Protein AF-A0A4P7SUZ7-F1 (afdb_monomer_lite)

Foldseek 3Di:
DDDDPPDDPPPDDDPPVPDPDVDDPVVVVVQVVLQVVLVVVLVVLLPDPDPVCPVLNVQLVVLCVVPPPCSNRSSVVSCVVVCVVVVVVVVVVVVVDDDDDPDDDDPPPPDDPPPDDDD

Sequence (119 aa):
MSMDPLAAPACADGPQPAGTMPGGPDADIVAENIRRQAAVIIEAVLSRTTPEEAAVRDRLRGHLAANPGHPEVALAEHLMSLGSLDTFTASVQEMRLPAGQPDGTNEYETTAPDVAESA

pLDDT: mean 70.5, std 16.5, range [42.0, 93.88]

Structure (mmCIF, N/CA/C/O backbone):
data_AF-A0A4P7SUZ7-F1
#
_entry.id   AF-A0A4P7SUZ7-F1
#
loop_
_atom_site.group_PDB
_atom_site.id
_atom_site.type_symbol
_atom_site.label_atom_id
_atom_site.label_alt_id
_atom_site.label_comp_id
_atom_site.label_asym_id
_atom_site.label_entity_id
_atom_site.label_seq_id
_atom_site.pdbx_PDB_ins_code
_atom_site.Cartn_x
_atom_site.Cartn_y
_atom_site.Cartn_z
_atom_site.occupancy
_atom_site.B_iso_or_equiv
_atom_site.auth_seq_id
_atom_site.auth_comp_id
_atom_site.auth_asym_id
_atom_site.auth_atom_id
_atom_site.pdbx_PDB_model_num
ATOM 1 N N . MET A 1 1 ? 51.064 29.840 -57.005 1.00 46.38 1 MET A N 1
ATOM 2 C CA . MET A 1 1 ? 50.860 28.451 -56.543 1.00 46.38 1 MET A CA 1
ATOM 3 C C . MET A 1 1 ? 50.010 28.526 -55.278 1.00 46.38 1 MET A C 1
ATOM 5 O O . MET A 1 1 ? 50.559 28.795 -54.220 1.00 46.38 1 MET A O 1
ATOM 9 N N . SER A 1 2 ? 48.680 28.448 -55.417 1.00 54.78 2 SER A N 1
ATOM 10 C CA . SER A 1 2 ? 47.707 28.516 -54.311 1.00 54.78 2 SER A CA 1
ATOM 11 C C . SER A 1 2 ? 47.446 27.093 -53.822 1.00 54.78 2 SER A C 1
ATOM 13 O O . SER A 1 2 ? 47.101 26.245 -54.640 1.00 54.78 2 SER A O 1
ATOM 15 N N . MET A 1 3 ? 47.661 26.819 -52.538 1.00 54.47 3 MET A N 1
ATOM 16 C CA . MET A 1 3 ? 47.308 25.538 -51.925 1.00 54.47 3 MET A CA 1
ATOM 17 C C . MET A 1 3 ? 45.903 25.664 -51.342 1.00 54.47 3 MET A C 1
ATOM 19 O O . MET A 1 3 ? 45.668 26.473 -50.449 1.00 54.47 3 MET A O 1
ATOM 23 N N . ASP A 1 4 ? 44.991 24.872 -51.881 1.00 60.66 4 ASP A N 1
ATOM 24 C CA . ASP A 1 4 ? 43.657 24.621 -51.352 1.00 60.66 4 ASP A CA 1
ATOM 25 C C . ASP A 1 4 ? 43.743 23.400 -50.416 1.00 60.66 4 ASP A C 1
ATOM 27 O O . ASP A 1 4 ? 44.274 22.371 -50.846 1.00 60.66 4 ASP A O 1
ATOM 31 N N . PRO A 1 5 ? 43.276 23.461 -49.156 1.00 55.91 5 PRO A N 1
ATOM 32 C CA . PRO A 1 5 ? 43.039 22.263 -48.366 1.00 55.91 5 PRO A CA 1
ATOM 33 C C . PRO A 1 5 ? 41.533 22.001 -48.211 1.00 55.91 5 PRO A C 1
ATOM 35 O O . PRO A 1 5 ? 40.999 22.008 -47.102 1.00 55.91 5 PRO A O 1
ATOM 38 N N . LEU A 1 6 ? 40.834 21.714 -49.311 1.00 54.56 6 LEU A N 1
ATOM 39 C CA . LEU A 1 6 ? 39.545 21.028 -49.252 1.00 54.56 6 LEU A CA 1
ATOM 40 C C . LEU A 1 6 ? 39.774 19.517 -49.061 1.00 54.56 6 LEU A C 1
ATOM 42 O O . LEU A 1 6 ? 39.819 18.746 -50.016 1.00 54.56 6 LEU A O 1
ATOM 46 N N . ALA A 1 7 ? 39.934 19.087 -47.810 1.00 50.62 7 ALA A N 1
ATOM 47 C CA . ALA A 1 7 ? 39.863 17.676 -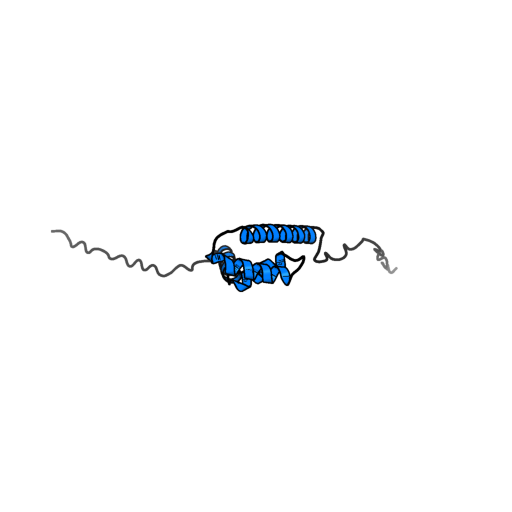47.429 1.00 50.62 7 ALA A CA 1
ATOM 48 C C . ALA A 1 7 ? 39.363 17.548 -45.985 1.00 50.62 7 ALA A C 1
ATOM 50 O O . ALA A 1 7 ? 40.114 17.226 -45.068 1.00 50.62 7 ALA A O 1
ATOM 51 N N . ALA A 1 8 ? 38.075 17.816 -45.773 1.00 56.81 8 ALA A N 1
ATOM 52 C CA . ALA A 1 8 ? 37.392 17.299 -44.596 1.00 56.81 8 ALA A CA 1
ATOM 53 C C . ALA A 1 8 ? 37.184 15.789 -44.811 1.00 56.81 8 ALA A C 1
ATOM 55 O O . ALA A 1 8 ? 36.516 15.419 -45.783 1.00 56.81 8 ALA A O 1
ATOM 56 N N . PRO A 1 9 ? 37.729 14.895 -43.965 1.00 48.62 9 PRO A N 1
ATOM 57 C CA . PRO A 1 9 ? 37.278 13.520 -43.985 1.00 48.62 9 PRO A CA 1
ATOM 58 C C . PRO A 1 9 ? 35.822 13.504 -43.526 1.00 48.62 9 PRO A C 1
ATOM 60 O O . PRO A 1 9 ? 35.477 13.967 -42.437 1.00 48.62 9 PRO A O 1
ATOM 63 N N . ALA A 1 10 ? 34.969 12.975 -44.396 1.00 52.88 10 ALA A N 1
ATOM 64 C CA . ALA A 1 10 ? 33.649 12.500 -44.050 1.00 52.88 10 ALA A CA 1
ATOM 65 C C . ALA A 1 10 ? 33.793 11.439 -42.950 1.00 52.88 10 ALA A C 1
ATOM 67 O O . ALA A 1 10 ? 34.000 10.260 -43.231 1.00 52.88 10 ALA A O 1
ATOM 68 N N . CYS A 1 11 ? 33.694 11.859 -41.691 1.00 42.00 11 CYS A N 1
ATOM 69 C CA . CYS A 1 11 ? 33.395 10.963 -40.585 1.00 42.00 11 CYS A CA 1
ATOM 70 C C . CYS A 1 11 ? 31.913 10.588 -40.693 1.00 42.00 11 CYS A C 1
ATOM 72 O O . CYS A 1 11 ? 31.059 11.136 -39.999 1.00 42.00 11 CYS A O 1
ATOM 74 N N . ALA A 1 12 ? 31.608 9.695 -41.632 1.00 53.72 12 ALA A N 1
ATOM 75 C CA . ALA A 1 12 ? 30.466 8.818 -41.486 1.00 53.72 12 ALA A CA 1
ATOM 76 C C . ALA A 1 12 ? 30.786 7.803 -40.379 1.00 53.72 12 ALA A C 1
ATOM 78 O O . ALA A 1 12 ? 31.904 7.300 -40.298 1.00 53.72 12 ALA A O 1
ATOM 79 N N . ASP A 1 13 ? 29.765 7.496 -39.588 1.00 53.31 13 ASP A N 1
ATOM 80 C CA . ASP A 1 13 ? 29.648 6.254 -38.829 1.00 53.31 13 ASP A CA 1
ATOM 81 C C . ASP A 1 13 ? 30.595 6.068 -37.629 1.00 53.31 13 ASP A C 1
ATOM 83 O O . ASP A 1 13 ? 31.508 5.249 -37.598 1.00 53.31 13 ASP A O 1
ATOM 87 N N . GLY A 1 14 ? 30.302 6.801 -36.560 1.00 47.56 14 GLY A N 1
ATOM 88 C CA . GLY A 1 14 ? 30.287 6.183 -35.238 1.00 47.56 14 GLY A CA 1
ATOM 89 C C . GLY A 1 14 ? 28.838 6.215 -34.765 1.00 47.56 14 GLY A C 1
ATOM 90 O O . GLY A 1 14 ? 28.217 7.271 -34.926 1.00 47.56 14 GLY A O 1
ATOM 91 N N . PRO A 1 15 ? 28.264 5.132 -34.205 1.00 50.22 15 PRO A N 1
ATOM 92 C CA . PRO A 1 15 ? 26.987 5.228 -33.525 1.00 50.22 15 PRO A CA 1
ATOM 93 C C . PRO A 1 15 ? 27.166 6.272 -32.428 1.00 50.22 15 PRO A C 1
ATOM 95 O O . PRO A 1 15 ? 27.799 6.021 -31.403 1.00 50.22 15 PRO A O 1
ATOM 98 N N . GLN A 1 16 ? 26.640 7.472 -32.667 1.00 53.19 16 GLN A N 1
ATOM 99 C CA . GLN A 1 16 ? 26.230 8.354 -31.591 1.00 53.19 16 GLN A CA 1
ATOM 100 C C . GLN A 1 16 ? 25.446 7.443 -30.646 1.00 53.19 16 GLN A C 1
ATOM 102 O O . GLN A 1 16 ? 24.519 6.786 -31.139 1.00 53.19 16 GLN A O 1
ATOM 107 N N . PRO A 1 17 ? 25.809 7.301 -29.357 1.00 53.75 17 PRO A N 1
ATOM 108 C CA . PRO A 1 17 ? 24.915 6.653 -28.422 1.00 53.75 17 PRO A CA 1
ATOM 109 C C . PRO A 1 17 ? 23.650 7.503 -28.433 1.00 53.75 17 PRO A C 1
ATOM 111 O O . PRO A 1 17 ? 23.592 8.587 -27.850 1.00 53.75 17 PRO A O 1
ATOM 114 N N . ALA A 1 18 ? 22.687 7.040 -29.234 1.00 52.50 18 ALA A N 1
ATOM 115 C CA . ALA A 1 18 ? 21.346 7.558 -29.321 1.00 52.50 18 ALA A CA 1
ATOM 116 C C . ALA A 1 18 ? 20.889 7.759 -27.885 1.00 52.50 18 ALA A C 1
ATOM 118 O O . ALA A 1 18 ? 21.137 6.894 -27.042 1.00 52.50 18 ALA A O 1
ATOM 119 N N . GLY A 1 19 ? 20.354 8.952 -27.630 1.00 51.34 19 GLY A N 1
ATOM 120 C CA . GLY A 1 19 ? 20.190 9.512 -26.302 1.00 51.34 19 GLY A CA 1
ATOM 121 C C . GLY A 1 19 ? 19.805 8.476 -25.261 1.00 51.34 19 GLY A C 1
ATOM 122 O O . GLY A 1 19 ? 18.950 7.627 -25.504 1.00 51.34 19 GLY A O 1
ATOM 123 N N . THR A 1 20 ? 20.436 8.578 -24.094 1.00 51.44 20 THR A N 1
ATOM 124 C CA . THR A 1 20 ? 19.937 7.991 -22.856 1.00 51.44 20 THR A CA 1
ATOM 125 C C . THR A 1 20 ? 18.460 8.354 -22.734 1.00 51.44 20 THR A C 1
ATOM 127 O O . THR A 1 20 ? 18.098 9.442 -22.289 1.00 51.44 20 THR A O 1
ATOM 130 N N . MET A 1 21 ? 17.606 7.456 -23.213 1.00 58.41 21 MET A N 1
ATOM 131 C CA . MET A 1 21 ? 16.179 7.505 -22.991 1.00 58.41 21 MET A CA 1
ATOM 132 C C . MET A 1 21 ? 15.985 7.369 -21.478 1.00 58.41 21 MET A C 1
ATOM 134 O O . MET A 1 21 ? 16.679 6.562 -20.847 1.00 58.41 21 MET A O 1
ATOM 138 N N . PRO A 1 22 ? 15.079 8.139 -20.861 1.00 55.19 22 PRO A N 1
ATOM 139 C CA . PRO A 1 22 ? 14.720 7.924 -19.470 1.00 55.19 22 PRO A CA 1
ATOM 140 C C . PRO A 1 22 ? 13.999 6.571 -19.383 1.00 55.19 22 PRO A C 1
ATOM 142 O O . PRO A 1 22 ? 12.821 6.471 -19.709 1.00 55.19 22 PRO A O 1
ATOM 145 N N . GLY A 1 23 ? 14.738 5.514 -19.036 1.00 57.81 23 GLY A N 1
ATOM 146 C CA . GLY A 1 23 ? 14.212 4.145 -18.993 1.00 57.81 23 GLY A CA 1
ATOM 147 C C . GLY A 1 23 ? 15.237 3.076 -19.365 1.00 57.81 23 GLY A C 1
ATOM 148 O O . GLY A 1 23 ? 14.951 2.215 -20.189 1.00 57.81 23 GLY A O 1
ATOM 149 N N . GLY A 1 24 ? 16.454 3.145 -18.817 1.00 65.56 24 GLY A N 1
ATOM 150 C CA . GLY A 1 24 ? 17.392 2.023 -18.919 1.00 65.56 24 GLY A CA 1
ATOM 151 C C . GLY A 1 24 ? 16.865 0.785 -18.174 1.00 65.56 24 GLY A C 1
ATOM 152 O O . GLY A 1 24 ? 15.950 0.921 -17.364 1.00 65.56 24 GLY A O 1
ATOM 153 N N . PRO A 1 25 ? 17.457 -0.407 -18.374 1.00 64.19 25 PRO A N 1
ATOM 154 C CA . PRO A 1 25 ? 17.061 -1.637 -17.671 1.00 64.19 25 PRO A CA 1
ATOM 155 C C . PRO A 1 25 ? 17.037 -1.482 -16.138 1.00 64.19 25 PRO A C 1
ATOM 157 O O . PRO A 1 25 ? 16.258 -2.146 -15.461 1.00 64.19 25 PRO A O 1
ATOM 160 N N . ASP A 1 26 ? 17.823 -0.553 -15.589 1.00 73.50 26 ASP A N 1
ATOM 161 C CA . ASP A 1 26 ? 17.761 -0.149 -14.182 1.00 73.50 26 ASP A CA 1
ATOM 162 C C . ASP A 1 26 ? 16.403 0.429 -13.755 1.00 73.50 26 ASP A C 1
ATOM 164 O O . ASP A 1 26 ? 15.940 0.142 -12.656 1.00 73.50 26 ASP A O 1
ATOM 168 N N . ALA A 1 27 ? 15.731 1.214 -14.600 1.00 76.31 27 ALA A N 1
ATOM 169 C CA . ALA A 1 27 ? 14.433 1.801 -14.271 1.00 76.31 27 ALA A CA 1
ATOM 170 C C . ALA A 1 27 ? 13.344 0.726 -14.139 1.00 76.31 27 ALA A C 1
ATOM 172 O O . ALA A 1 27 ? 12.532 0.788 -13.216 1.00 76.31 27 ALA A O 1
ATOM 173 N N . ASP A 1 28 ? 13.371 -0.292 -15.002 1.00 80.12 28 ASP A N 1
ATOM 174 C CA . ASP A 1 28 ? 12.448 -1.428 -14.929 1.00 80.12 28 ASP A CA 1
ATOM 175 C C . ASP A 1 28 ? 12.714 -2.300 -13.695 1.00 80.12 28 ASP A C 1
ATOM 177 O O . ASP A 1 28 ? 11.771 -2.728 -13.024 1.00 80.12 28 ASP A O 1
ATOM 181 N N . ILE A 1 29 ? 13.989 -2.515 -13.347 1.00 83.94 29 ILE A N 1
ATOM 182 C CA . ILE A 1 29 ? 14.384 -3.226 -12.121 1.00 83.94 29 ILE A CA 1
ATOM 183 C C . ILE A 1 29 ? 13.924 -2.455 -10.877 1.00 83.94 29 ILE A C 1
ATOM 185 O O . ILE A 1 29 ? 13.370 -3.048 -9.949 1.00 83.94 29 ILE A O 1
ATOM 189 N N . VAL A 1 30 ? 14.114 -1.134 -10.850 1.00 86.19 30 VAL A N 1
ATOM 190 C CA . VAL A 1 30 ? 13.653 -0.276 -9.750 1.00 86.19 30 VAL A CA 1
ATOM 191 C C . VAL A 1 30 ? 12.128 -0.306 -9.648 1.00 86.19 30 VAL A C 1
ATOM 193 O O . VAL A 1 30 ? 11.605 -0.497 -8.551 1.00 86.19 30 VAL A O 1
ATOM 196 N N . ALA A 1 31 ? 11.410 -0.187 -10.766 1.00 84.56 31 ALA A N 1
ATOM 197 C CA . ALA A 1 31 ? 9.952 -0.247 -10.782 1.00 84.56 31 ALA A CA 1
ATOM 198 C C . ALA A 1 31 ? 9.430 -1.595 -10.258 1.00 84.56 31 ALA A C 1
ATOM 200 O O . ALA A 1 31 ? 8.516 -1.625 -9.438 1.00 84.56 31 ALA A O 1
ATOM 201 N N . GLU A 1 32 ? 10.038 -2.711 -10.664 1.00 87.25 32 GLU A N 1
ATOM 202 C CA . GLU A 1 32 ? 9.684 -4.044 -10.164 1.00 87.25 32 GLU A CA 1
ATOM 203 C C . GLU A 1 32 ? 9.958 -4.202 -8.664 1.00 87.25 32 GLU A C 1
ATOM 205 O O . GLU A 1 32 ? 9.126 -4.742 -7.932 1.00 87.25 32 GLU A O 1
ATOM 210 N N . ASN A 1 33 ? 11.086 -3.686 -8.175 1.00 90.00 33 ASN A N 1
ATOM 211 C CA . ASN A 1 33 ? 11.386 -3.695 -6.745 1.00 90.00 33 ASN A CA 1
ATOM 212 C C . ASN A 1 33 ? 10.375 -2.867 -5.944 1.00 90.00 33 ASN A C 1
ATOM 214 O O . ASN A 1 33 ? 9.915 -3.324 -4.897 1.00 90.00 33 ASN A O 1
ATOM 218 N N . ILE A 1 34 ? 9.977 -1.696 -6.449 1.00 90.38 34 ILE A N 1
ATOM 219 C CA . ILE A 1 34 ? 8.952 -0.857 -5.816 1.00 90.38 34 ILE A CA 1
ATOM 220 C C . ILE A 1 34 ? 7.609 -1.592 -5.775 1.00 90.38 34 ILE A C 1
ATOM 222 O O . ILE A 1 34 ? 6.980 -1.627 -4.719 1.00 90.38 34 ILE A O 1
ATOM 226 N N . ARG A 1 35 ? 7.193 -2.245 -6.870 1.00 91.19 35 ARG A N 1
ATOM 227 C CA . ARG A 1 35 ? 5.969 -3.067 -6.901 1.00 91.19 35 ARG A CA 1
ATOM 228 C C . ARG A 1 35 ? 5.988 -4.161 -5.840 1.00 91.19 35 ARG A C 1
ATOM 230 O O . ARG A 1 35 ? 5.021 -4.317 -5.093 1.00 91.19 35 ARG A O 1
ATOM 237 N N . ARG A 1 36 ? 7.098 -4.900 -5.739 1.00 91.75 36 ARG A N 1
ATOM 238 C CA . ARG A 1 36 ? 7.272 -5.959 -4.731 1.00 91.75 36 ARG A CA 1
ATOM 239 C C . ARG A 1 36 ? 7.223 -5.405 -3.319 1.00 91.75 36 ARG A C 1
ATOM 241 O O . ARG A 1 36 ? 6.533 -5.960 -2.469 1.00 91.75 36 ARG A O 1
ATOM 248 N N . GLN A 1 37 ? 7.927 -4.309 -3.066 1.00 93.88 37 GLN A N 1
ATOM 249 C CA . GLN A 1 37 ? 7.963 -3.705 -1.742 1.00 93.88 37 GLN A CA 1
ATOM 250 C C . GLN A 1 37 ? 6.596 -3.147 -1.337 1.00 93.88 37 GLN A C 1
ATOM 252 O O . GLN A 1 37 ? 6.171 -3.354 -0.201 1.00 93.88 37 GLN A O 1
ATOM 257 N N . ALA A 1 38 ? 5.870 -2.529 -2.270 1.00 91.75 38 ALA A N 1
ATOM 258 C CA . ALA A 1 38 ? 4.500 -2.089 -2.048 1.00 91.75 38 ALA A CA 1
ATOM 259 C C . ALA A 1 38 ? 3.588 -3.270 -1.691 1.00 91.75 38 ALA A C 1
ATOM 261 O O . ALA A 1 38 ? 2.870 -3.200 -0.696 1.00 91.75 38 ALA A O 1
ATOM 262 N N . ALA A 1 39 ? 3.667 -4.381 -2.431 1.00 89.75 39 ALA A N 1
ATOM 263 C CA . ALA A 1 39 ? 2.889 -5.583 -2.140 1.00 89.75 39 ALA A CA 1
ATOM 264 C C . ALA A 1 39 ? 3.160 -6.134 -0.727 1.00 89.75 39 ALA A C 1
ATOM 266 O O . ALA A 1 39 ? 2.213 -6.427 -0.000 1.00 89.75 39 ALA A O 1
ATOM 267 N N . VAL A 1 40 ? 4.428 -6.192 -0.302 1.00 92.38 40 VAL A N 1
ATOM 268 C CA . VAL A 1 40 ? 4.811 -6.645 1.050 1.00 92.38 40 VAL A CA 1
ATOM 269 C C . VAL A 1 40 ? 4.255 -5.723 2.139 1.00 92.38 40 VAL A C 1
ATOM 271 O O . VAL A 1 40 ? 3.739 -6.197 3.150 1.00 92.38 40 VAL A O 1
ATOM 274 N N . ILE A 1 41 ? 4.329 -4.402 1.948 1.00 90.62 41 ILE A N 1
ATOM 275 C CA . ILE A 1 41 ? 3.785 -3.428 2.909 1.00 90.62 41 ILE A CA 1
ATOM 276 C C . ILE A 1 41 ? 2.264 -3.578 3.014 1.00 90.62 41 ILE A C 1
ATOM 278 O O . ILE A 1 41 ? 1.721 -3.622 4.117 1.00 90.62 41 ILE A O 1
ATOM 282 N N . ILE A 1 42 ? 1.578 -3.688 1.877 1.00 89.75 42 ILE A N 1
ATOM 283 C CA . ILE A 1 42 ? 0.126 -3.876 1.812 1.00 89.75 42 ILE A CA 1
ATOM 284 C C . ILE A 1 42 ? -0.281 -5.159 2.534 1.00 89.75 42 ILE A C 1
ATOM 286 O O . ILE A 1 42 ? -1.191 -5.133 3.360 1.00 89.75 42 ILE A O 1
ATOM 290 N N . GLU A 1 43 ? 0.406 -6.270 2.273 1.00 91.44 43 GLU A N 1
ATOM 291 C CA . GLU A 1 43 ? 0.149 -7.542 2.945 1.00 91.44 43 GLU A CA 1
ATOM 292 C C . GLU A 1 43 ? 0.344 -7.425 4.461 1.00 91.44 43 GLU A C 1
ATOM 294 O O . GLU A 1 43 ? -0.513 -7.870 5.229 1.00 91.44 43 GLU A O 1
ATOM 299 N N . ALA A 1 44 ? 1.413 -6.759 4.905 1.00 88.50 44 ALA A N 1
ATOM 300 C CA . ALA A 1 44 ? 1.661 -6.516 6.320 1.00 88.50 44 ALA A CA 1
ATOM 301 C C . ALA A 1 44 ? 0.540 -5.686 6.967 1.00 88.50 44 ALA A C 1
ATOM 303 O O . ALA A 1 44 ? 0.085 -6.031 8.056 1.00 88.50 44 ALA A O 1
ATOM 304 N N . VAL A 1 45 ? 0.055 -4.632 6.298 1.00 86.75 45 VAL A N 1
ATOM 305 C CA . VAL A 1 45 ? -1.063 -3.797 6.777 1.00 86.75 45 VAL A CA 1
ATOM 306 C C . VAL A 1 45 ? -2.363 -4.599 6.841 1.00 86.75 45 VAL A C 1
ATOM 308 O O . VAL A 1 45 ? -3.087 -4.528 7.832 1.00 86.75 45 VAL A O 1
ATOM 311 N N . LEU A 1 46 ? -2.660 -5.403 5.819 1.00 87.56 46 LEU A N 1
ATOM 312 C CA . LEU A 1 46 ? -3.868 -6.230 5.786 1.00 87.56 46 LEU A CA 1
ATOM 313 C C . LEU A 1 46 ? -3.843 -7.358 6.828 1.00 87.56 46 LEU A C 1
ATOM 315 O O . LEU A 1 46 ? -4.901 -7.727 7.343 1.00 87.56 46 LEU A O 1
ATOM 319 N N . SER A 1 47 ? -2.654 -7.861 7.164 1.00 88.38 47 SER A N 1
ATOM 320 C CA . SER A 1 47 ? -2.440 -8.921 8.157 1.00 88.38 47 SER A CA 1
ATOM 321 C C . SER A 1 47 ? -2.566 -8.442 9.604 1.00 88.38 47 SER A C 1
ATOM 323 O O . SER A 1 47 ? -2.703 -9.264 10.511 1.00 88.38 47 SER A O 1
ATOM 325 N N . ARG A 1 48 ? -2.548 -7.126 9.854 1.00 84.94 48 ARG A N 1
ATOM 326 C CA . ARG A 1 48 ? -2.794 -6.586 11.197 1.00 84.94 48 ARG A CA 1
ATOM 327 C C . ARG A 1 48 ? -4.220 -6.892 11.639 1.00 84.94 48 ARG A C 1
ATOM 329 O O . ARG A 1 48 ? -5.160 -6.791 10.856 1.00 84.94 48 ARG A O 1
ATOM 336 N N . THR A 1 49 ? -4.387 -7.266 12.905 1.00 83.69 49 THR A N 1
ATOM 337 C CA . THR A 1 49 ? -5.675 -7.673 13.504 1.00 83.69 49 THR A CA 1
ATOM 338 C C . THR A 1 49 ? -6.261 -6.620 14.446 1.00 83.69 49 THR A C 1
ATOM 340 O O . THR A 1 49 ? -7.291 -6.845 15.078 1.00 83.69 49 THR A O 1
ATOM 343 N N . THR A 1 50 ? -5.628 -5.455 14.512 1.00 83.12 50 THR A N 1
ATOM 344 C CA . THR A 1 50 ? -6.051 -4.266 15.253 1.00 83.12 50 THR A CA 1
ATOM 345 C C . THR A 1 50 ? 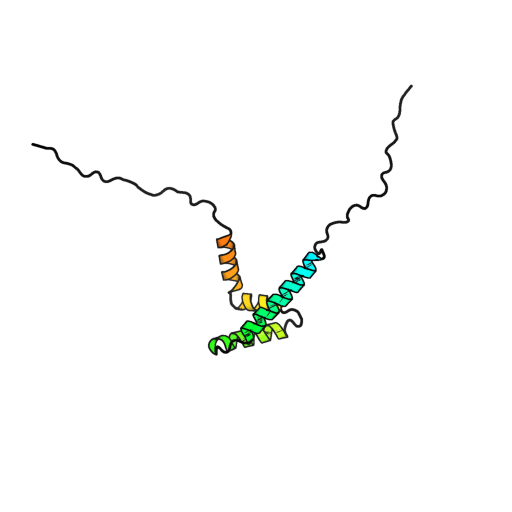-7.432 -3.795 14.769 1.00 83.12 50 THR A C 1
ATOM 347 O O . THR A 1 50 ? -7.608 -3.474 13.589 1.00 83.12 50 THR A O 1
ATOM 350 N N . PRO A 1 51 ? -8.449 -3.751 15.652 1.00 76.81 51 PRO A N 1
ATOM 351 C CA . PRO A 1 51 ? -9.801 -3.344 15.267 1.00 76.81 51 PRO A CA 1
ATOM 352 C C . PRO A 1 51 ? -9.871 -1.860 14.881 1.00 76.81 51 PRO A C 1
ATOM 354 O O . PRO A 1 51 ? -10.635 -1.498 13.992 1.00 76.81 51 PRO A O 1
ATOM 357 N N . GLU A 1 52 ? -9.024 -1.019 15.476 1.00 78.88 52 GLU A N 1
ATOM 358 C CA . GLU A 1 52 ? -8.911 0.411 15.152 1.00 78.88 52 GLU A CA 1
ATOM 359 C C . GLU A 1 52 ? -8.430 0.649 13.709 1.00 78.88 52 GLU A C 1
ATOM 361 O O . GLU A 1 52 ? -8.843 1.604 13.058 1.00 78.88 52 GLU A O 1
ATOM 366 N N . GLU A 1 53 ? -7.634 -0.273 13.157 1.00 78.75 53 GLU A N 1
ATOM 367 C CA . GLU A 1 53 ? -7.145 -0.214 11.774 1.00 78.75 53 GLU A CA 1
ATOM 368 C C . GLU A 1 53 ? -8.081 -0.945 10.787 1.00 78.75 53 GLU A C 1
ATOM 370 O O . GLU A 1 53 ? -7.775 -1.057 9.599 1.00 78.75 53 GLU A O 1
ATOM 375 N N . ALA A 1 54 ? -9.246 -1.446 11.223 1.00 83.81 54 ALA A N 1
ATOM 376 C CA . ALA A 1 54 ? -10.211 -2.095 10.328 1.00 83.81 54 ALA A CA 1
ATOM 377 C C . ALA A 1 54 ? -10.691 -1.155 9.210 1.00 83.81 54 ALA A C 1
ATOM 379 O O . ALA A 1 54 ? -10.643 -1.528 8.039 1.00 83.81 54 ALA A O 1
ATOM 380 N N . ALA A 1 55 ? -11.039 0.089 9.555 1.00 82.44 55 ALA A N 1
ATOM 381 C CA . ALA A 1 55 ? -11.461 1.092 8.578 1.00 82.44 55 ALA A CA 1
ATOM 382 C C . ALA A 1 55 ? -10.335 1.455 7.590 1.00 82.44 55 ALA A C 1
ATOM 384 O O . ALA A 1 55 ? -10.582 1.675 6.404 1.00 82.44 55 ALA A O 1
ATOM 385 N N . VAL A 1 56 ? -9.085 1.467 8.063 1.00 85.06 56 VAL A N 1
ATOM 386 C CA . VAL A 1 56 ? -7.890 1.723 7.243 1.00 85.06 56 VAL A CA 1
ATOM 387 C C . VAL A 1 56 ? -7.682 0.591 6.232 1.00 85.06 56 VAL A C 1
ATOM 389 O O . VAL A 1 56 ? -7.476 0.859 5.048 1.00 85.06 56 VAL A O 1
ATOM 392 N N . ARG A 1 57 ? -7.816 -0.671 6.664 1.00 88.50 57 ARG A N 1
ATOM 393 C CA . ARG A 1 57 ? -7.711 -1.853 5.789 1.00 88.50 57 ARG A CA 1
ATOM 394 C C . ARG A 1 57 ? -8.812 -1.899 4.735 1.00 88.50 57 ARG A C 1
ATOM 396 O O . ARG A 1 57 ? -8.523 -2.215 3.584 1.00 88.50 57 ARG A O 1
ATOM 403 N N . ASP A 1 58 ? -10.047 -1.564 5.092 1.00 88.56 58 ASP A N 1
ATOM 404 C CA . ASP A 1 58 ? -11.142 -1.528 4.117 1.00 88.56 58 ASP A CA 1
ATOM 405 C C . ASP A 1 58 ? -10.937 -0.426 3.077 1.00 88.56 58 ASP A C 1
ATOM 407 O O . ASP A 1 58 ? -11.153 -0.651 1.884 1.00 88.56 58 ASP A O 1
ATOM 411 N N . ARG A 1 59 ? -10.405 0.729 3.489 1.00 88.94 59 ARG A N 1
ATOM 412 C CA . ARG A 1 59 ? -10.023 1.790 2.553 1.00 88.94 59 ARG A CA 1
ATOM 413 C C . ARG A 1 59 ? -8.896 1.340 1.619 1.00 88.94 59 ARG A C 1
ATOM 415 O O . ARG A 1 59 ? -8.996 1.541 0.412 1.00 88.94 59 ARG A O 1
ATOM 422 N N . LEU A 1 60 ? -7.870 0.665 2.146 1.00 88.88 60 LEU A N 1
ATOM 423 C CA . LEU A 1 60 ? -6.778 0.089 1.350 1.00 88.88 60 LEU A CA 1
ATOM 424 C C . LEU A 1 60 ? -7.284 -0.951 0.335 1.00 88.88 60 LEU A C 1
ATOM 426 O O . LEU A 1 60 ? -6.866 -0.931 -0.820 1.00 88.88 60 LEU A O 1
ATOM 430 N N . ARG A 1 61 ? -8.232 -1.815 0.722 1.00 88.88 61 ARG A N 1
ATOM 431 C CA . ARG A 1 61 ? -8.895 -2.750 -0.206 1.00 88.88 61 ARG A CA 1
ATOM 432 C C . ARG A 1 61 ? -9.644 -2.028 -1.324 1.00 88.88 61 ARG A C 1
ATOM 434 O O . ARG A 1 61 ? -9.602 -2.486 -2.462 1.00 88.88 61 ARG A O 1
ATOM 441 N N . GLY A 1 62 ? -10.281 -0.897 -1.020 1.00 90.62 62 GLY A N 1
ATOM 442 C CA . GLY A 1 62 ? -10.894 -0.029 -2.026 1.00 90.62 62 GLY A CA 1
ATOM 443 C C . GLY A 1 62 ? -9.880 0.482 -3.055 1.00 90.62 62 GLY A C 1
ATOM 444 O O . GLY A 1 62 ? -10.110 0.350 -4.255 1.00 90.62 62 GLY A O 1
ATOM 445 N N . HIS A 1 63 ? -8.726 0.983 -2.601 1.00 89.88 63 HIS A N 1
ATOM 446 C CA . HIS A 1 63 ? -7.656 1.451 -3.495 1.00 89.88 63 HIS A CA 1
ATOM 447 C C . HIS A 1 63 ? -7.040 0.322 -4.333 1.00 89.88 63 HIS A C 1
ATOM 449 O O . HIS A 1 63 ? -6.728 0.532 -5.504 1.00 89.88 63 HIS A O 1
ATOM 455 N N . LEU A 1 64 ? -6.911 -0.887 -3.774 1.00 89.75 64 LEU A N 1
ATOM 456 C CA . LEU A 1 64 ? -6.464 -2.074 -4.513 1.00 89.75 64 LEU A CA 1
ATOM 457 C C . LEU A 1 64 ? -7.451 -2.489 -5.607 1.00 89.75 64 LEU A C 1
ATOM 459 O O . LEU A 1 64 ? -7.035 -2.844 -6.707 1.00 89.75 64 LEU A O 1
ATOM 463 N N . ALA A 1 65 ? -8.753 -2.435 -5.320 1.00 89.38 65 ALA A N 1
ATOM 464 C CA . ALA A 1 65 ? -9.786 -2.732 -6.307 1.00 89.38 65 ALA A CA 1
ATOM 465 C C . ALA A 1 65 ? -9.819 -1.692 -7.440 1.00 89.38 65 ALA A C 1
ATOM 467 O O . ALA A 1 65 ? -10.100 -2.046 -8.583 1.00 89.38 65 ALA A O 1
ATOM 468 N N . ALA A 1 66 ? -9.504 -0.429 -7.135 1.00 89.12 66 ALA A N 1
ATOM 469 C CA . ALA A 1 66 ? -9.390 0.638 -8.128 1.00 89.12 66 ALA A CA 1
ATOM 470 C C . ALA A 1 66 ? -8.124 0.524 -9.001 1.00 89.12 66 ALA A C 1
ATOM 472 O O . ALA A 1 66 ? -8.141 0.966 -10.147 1.00 89.12 66 ALA A O 1
ATOM 473 N N . ASN A 1 67 ? -7.054 -0.096 -8.488 1.00 86.50 67 ASN A N 1
ATOM 474 C CA . ASN A 1 67 ? -5.743 -0.179 -9.140 1.00 86.50 67 ASN A CA 1
ATOM 475 C C . ASN A 1 67 ? -5.249 -1.637 -9.281 1.00 86.50 67 ASN A C 1
ATOM 477 O O . ASN A 1 67 ? -4.262 -2.034 -8.648 1.00 86.50 67 ASN A O 1
ATOM 481 N N . PRO A 1 68 ? -5.909 -2.471 -10.107 1.00 85.25 68 PRO A N 1
ATOM 482 C CA . PRO A 1 68 ? -5.504 -3.859 -10.296 1.00 85.25 68 PRO A CA 1
ATOM 483 C C . PRO A 1 68 ? -4.127 -3.944 -10.971 1.00 85.25 68 PRO A C 1
ATOM 485 O O . PRO A 1 68 ? -3.896 -3.342 -12.014 1.00 85.25 68 PRO A O 1
ATOM 488 N N . GLY A 1 69 ? -3.208 -4.714 -10.381 1.00 86.50 69 GLY A N 1
ATOM 489 C CA . GLY A 1 69 ? -1.847 -4.899 -10.906 1.00 86.50 69 GLY A CA 1
ATOM 490 C C . GLY A 1 69 ? -0.861 -3.775 -10.567 1.00 86.50 69 GLY A C 1
ATOM 491 O O . GLY A 1 69 ? 0.321 -3.919 -10.867 1.00 86.50 69 GLY A O 1
ATOM 492 N N . HIS A 1 70 ? -1.324 -2.719 -9.890 1.00 88.62 70 HIS A N 1
ATOM 493 C CA . HIS A 1 70 ? -0.521 -1.557 -9.503 1.00 88.62 70 HIS A CA 1
ATOM 494 C C . HIS A 1 70 ? -0.565 -1.315 -7.982 1.00 88.62 70 HIS A C 1
ATOM 496 O O . HIS A 1 70 ? -1.132 -0.315 -7.520 1.00 88.62 70 HIS A O 1
ATOM 502 N N . PRO A 1 71 ? 0.002 -2.229 -7.165 1.00 88.69 71 PRO A N 1
ATOM 503 C CA . PRO A 1 71 ? 0.046 -2.075 -5.708 1.00 88.69 71 PRO A CA 1
ATOM 504 C C . PRO A 1 71 ? 0.754 -0.785 -5.262 1.00 88.69 71 PRO A C 1
ATOM 506 O O . PRO A 1 71 ? 0.377 -0.188 -4.259 1.00 88.69 71 PRO A O 1
ATOM 509 N N . GLU A 1 72 ? 1.748 -0.328 -6.017 1.00 91.25 72 GLU A N 1
ATOM 510 C CA . GLU A 1 72 ? 2.480 0.918 -5.808 1.00 91.25 72 GLU A CA 1
ATOM 511 C C . GLU A 1 72 ? 1.567 2.149 -5.871 1.00 91.25 72 GLU A C 1
ATOM 513 O O . GLU A 1 72 ? 1.674 3.037 -5.024 1.00 91.25 72 GLU A O 1
ATOM 518 N N . VAL A 1 73 ? 0.617 2.169 -6.811 1.00 89.38 73 VAL A N 1
ATOM 519 C CA . VAL A 1 73 ? -0.350 3.264 -6.961 1.00 89.38 73 VAL A CA 1
ATOM 520 C C . VAL A 1 73 ? -1.384 3.203 -5.840 1.00 89.38 73 VAL A C 1
ATOM 522 O O . VAL A 1 73 ? -1.636 4.210 -5.180 1.00 89.38 73 VAL A O 1
ATOM 525 N N . ALA A 1 74 ? -1.915 2.010 -5.553 1.00 90.81 74 ALA A N 1
ATOM 526 C CA . ALA A 1 74 ? -2.874 1.812 -4.467 1.00 90.81 74 ALA A CA 1
ATOM 527 C C . ALA A 1 74 ? -2.307 2.241 -3.101 1.00 90.81 74 ALA A C 1
ATOM 529 O O . ALA A 1 74 ? -2.996 2.889 -2.312 1.00 90.81 74 ALA A O 1
ATOM 530 N N . LEU A 1 75 ? -1.043 1.901 -2.823 1.00 88.88 75 LEU A N 1
ATOM 531 C CA . LEU A 1 75 ? -0.367 2.290 -1.588 1.00 88.88 75 LEU A CA 1
ATOM 532 C C . LEU A 1 75 ? -0.114 3.799 -1.534 1.00 88.88 75 LEU A C 1
ATOM 534 O O . LEU A 1 75 ? -0.341 4.408 -0.491 1.00 88.88 75 LEU A O 1
ATOM 538 N N . ALA A 1 76 ? 0.315 4.417 -2.637 1.00 88.50 76 ALA A N 1
ATOM 539 C CA . ALA A 1 76 ? 0.531 5.860 -2.691 1.00 88.50 76 ALA A CA 1
ATOM 540 C C . ALA A 1 76 ? -0.766 6.640 -2.417 1.00 88.50 76 ALA A C 1
ATOM 542 O O . ALA A 1 76 ? -0.782 7.527 -1.563 1.00 88.50 76 ALA A O 1
ATOM 543 N N . GLU A 1 77 ? -1.874 6.274 -3.069 1.00 88.81 77 GLU A N 1
ATOM 544 C CA . GLU A 1 77 ? -3.189 6.878 -2.814 1.00 88.81 77 GLU A CA 1
ATOM 545 C C . GLU A 1 77 ? -3.644 6.702 -1.367 1.00 88.81 77 GLU A C 1
ATOM 547 O O . GLU A 1 77 ? -4.187 7.631 -0.760 1.00 88.81 77 GLU 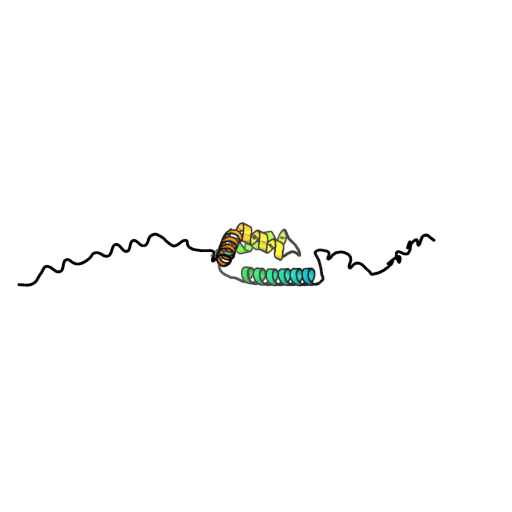A O 1
ATOM 552 N N . HIS A 1 78 ? -3.395 5.524 -0.797 1.00 87.31 78 HIS A N 1
ATOM 553 C CA . HIS A 1 78 ? -3.709 5.245 0.593 1.00 87.31 78 HIS A CA 1
ATOM 554 C C . HIS A 1 78 ? -2.908 6.143 1.549 1.00 87.31 78 HIS A C 1
ATOM 556 O O . HIS A 1 78 ? -3.490 6.762 2.439 1.00 87.31 78 HIS A O 1
ATOM 562 N N . LEU A 1 79 ? -1.595 6.282 1.338 1.00 87.38 79 LEU A N 1
ATOM 563 C CA . LEU A 1 79 ? -0.723 7.133 2.155 1.00 87.38 79 LEU A CA 1
ATOM 564 C C . LEU A 1 79 ? -1.070 8.623 2.032 1.00 87.38 79 LEU A C 1
ATOM 566 O O . LEU A 1 79 ? -1.034 9.341 3.035 1.00 87.38 79 LEU A O 1
ATOM 570 N N . MET A 1 80 ? -1.449 9.084 0.836 1.00 86.25 80 MET A N 1
ATOM 571 C CA . MET A 1 80 ? -1.976 10.438 0.625 1.00 86.25 80 MET A CA 1
ATOM 572 C C . MET A 1 80 ? -3.299 10.639 1.370 1.00 86.25 80 MET A C 1
ATOM 574 O O . MET A 1 80 ? -3.490 11.642 2.052 1.00 86.25 80 MET A O 1
ATOM 578 N N . SER A 1 81 ? -4.191 9.649 1.315 1.00 82.62 81 SER A N 1
ATOM 579 C CA . SER A 1 81 ? -5.497 9.684 1.981 1.00 82.62 81 SER A CA 1
ATOM 580 C C . SER A 1 81 ? -5.420 9.665 3.512 1.00 82.62 81 SER A C 1
ATOM 582 O O . SER A 1 81 ? -6.396 10.037 4.169 1.00 82.62 81 SER A O 1
ATOM 584 N N . LEU A 1 82 ? -4.300 9.201 4.073 1.00 80.81 82 LEU A N 1
ATOM 5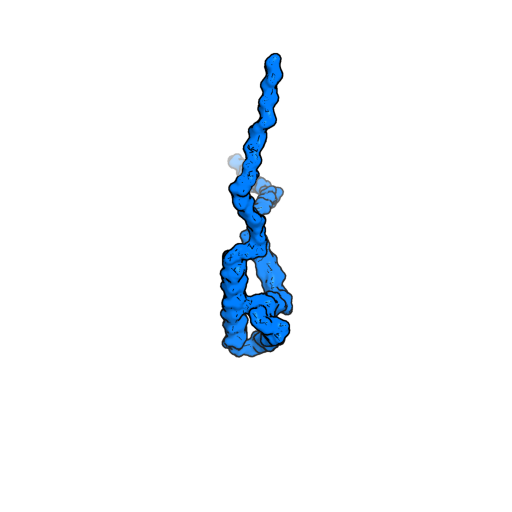85 C CA . LEU A 1 82 ? -3.999 9.230 5.506 1.00 80.81 82 LEU A CA 1
ATOM 586 C C . LEU A 1 82 ? -3.290 10.522 5.945 1.00 80.81 82 LEU A C 1
ATOM 588 O O . LEU A 1 82 ? -3.116 10.732 7.141 1.00 80.81 82 LEU A O 1
ATOM 592 N N . GLY A 1 83 ? -2.831 11.364 5.011 1.00 73.25 83 GLY A N 1
ATOM 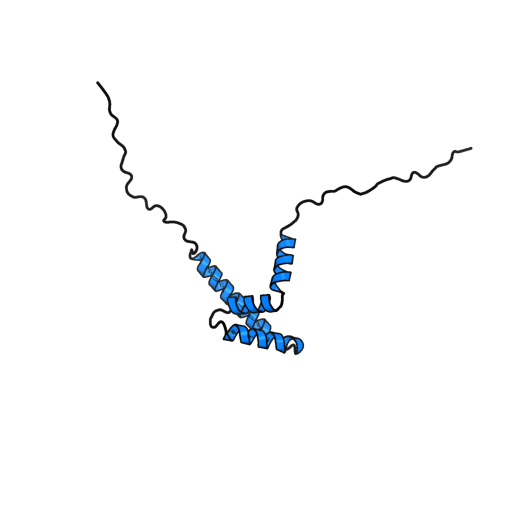593 C CA . GLY A 1 83 ? -1.937 12.491 5.319 1.00 73.25 83 GLY A CA 1
ATOM 594 C C . GLY A 1 83 ? -0.540 12.062 5.803 1.00 73.25 83 GLY A C 1
ATOM 595 O O . GLY A 1 83 ? 0.285 12.899 6.172 1.00 73.25 83 GLY A O 1
ATOM 596 N N . SER A 1 84 ? -0.240 10.757 5.790 1.00 66.19 84 SER A N 1
ATOM 597 C CA . SER A 1 84 ? 1.067 10.214 6.179 1.00 66.19 84 SER A CA 1
ATOM 598 C C . SER A 1 84 ? 2.148 10.504 5.149 1.00 66.19 84 SER A C 1
ATOM 600 O O . SER A 1 84 ? 3.309 10.625 5.525 1.00 66.19 84 SER A O 1
ATOM 602 N N . LEU A 1 85 ? 1.800 10.632 3.863 1.00 62.00 85 LEU A N 1
ATOM 603 C CA . LEU A 1 85 ? 2.795 11.005 2.857 1.00 62.00 85 LEU A CA 1
ATOM 604 C C . LEU A 1 85 ? 3.268 12.453 3.050 1.00 62.00 85 LEU A C 1
ATOM 606 O O . LEU A 1 85 ? 4.457 12.706 2.929 1.00 62.00 85 LEU A O 1
ATOM 610 N N . ASP A 1 86 ? 2.368 13.363 3.427 1.00 59.22 86 ASP A N 1
ATOM 611 C CA . ASP A 1 86 ? 2.668 14.787 3.635 1.00 59.22 86 ASP A CA 1
ATOM 612 C C . ASP A 1 86 ? 3.638 14.985 4.816 1.00 59.22 86 ASP A C 1
ATOM 614 O O . ASP A 1 86 ? 4.711 15.579 4.680 1.00 59.22 86 ASP A O 1
ATOM 618 N N . THR A 1 87 ? 3.342 14.335 5.946 1.00 61.41 87 THR A N 1
ATOM 619 C CA . THR A 1 87 ? 4.216 14.329 7.132 1.00 61.41 87 THR A CA 1
ATOM 620 C C . THR A 1 87 ? 5.539 13.599 6.888 1.00 61.41 87 THR A C 1
ATOM 622 O O . THR A 1 87 ? 6.587 14.099 7.288 1.00 61.41 87 THR A O 1
ATOM 625 N N . PHE A 1 88 ? 5.539 12.472 6.166 1.00 60.84 88 PHE A N 1
ATOM 626 C CA . PHE A 1 88 ? 6.770 11.768 5.791 1.00 60.84 88 PHE A CA 1
ATOM 627 C C . PHE A 1 88 ? 7.658 12.606 4.864 1.00 60.84 88 PHE A C 1
ATOM 629 O O . PHE A 1 88 ? 8.871 12.662 5.062 1.00 60.84 88 PHE A O 1
ATOM 636 N N . THR A 1 89 ? 7.076 13.296 3.877 1.00 61.16 89 THR A N 1
ATOM 637 C CA . THR A 1 89 ? 7.838 14.192 3.000 1.00 61.16 89 THR A CA 1
ATOM 638 C C . THR A 1 89 ? 8.430 15.367 3.763 1.00 61.16 89 THR A C 1
ATOM 640 O O . THR A 1 89 ? 9.600 15.668 3.541 1.00 61.16 89 THR A O 1
ATOM 643 N N . ALA A 1 90 ? 7.696 15.952 4.716 1.00 61.34 90 ALA A N 1
ATOM 644 C CA . ALA A 1 90 ? 8.227 16.984 5.602 1.00 61.34 90 ALA A CA 1
ATOM 645 C C . ALA A 1 90 ? 9.428 16.466 6.414 1.00 61.34 90 ALA A C 1
ATOM 647 O O . ALA A 1 90 ? 10.482 17.096 6.412 1.00 61.34 90 ALA A O 1
ATOM 648 N N . SER A 1 91 ? 9.332 15.270 7.008 1.00 61.38 91 SER A N 1
ATOM 649 C CA . SER A 1 91 ? 10.430 14.662 7.778 1.00 61.38 91 SER A CA 1
ATOM 650 C C . SER A 1 91 ? 11.657 14.304 6.924 1.00 61.38 91 SER A C 1
ATOM 652 O O . SER A 1 91 ? 12.795 14.446 7.370 1.00 61.38 91 SER A O 1
ATOM 654 N N . VAL A 1 92 ? 11.462 13.859 5.678 1.00 63.78 92 VAL A N 1
ATOM 655 C CA . VAL A 1 92 ? 12.567 13.606 4.733 1.00 63.78 92 VAL A CA 1
ATOM 656 C C . VAL A 1 92 ? 13.230 14.913 4.289 1.00 63.78 92 VAL A C 1
ATOM 658 O O . VAL A 1 92 ? 14.447 14.954 4.100 1.00 63.78 92 VAL A O 1
ATOM 661 N N . GLN A 1 93 ? 12.455 15.989 4.148 1.00 57.78 93 GLN A N 1
ATOM 662 C CA . GLN A 1 93 ? 12.965 17.324 3.840 1.00 57.78 93 GLN A CA 1
ATOM 663 C C . GLN A 1 93 ? 13.764 17.908 5.017 1.00 57.78 93 GLN A C 1
ATOM 665 O O . GLN A 1 93 ? 14.810 18.517 4.798 1.00 57.78 93 GLN A O 1
ATOM 670 N N . GLU A 1 94 ? 13.335 17.635 6.251 1.00 59.22 94 GLU A N 1
ATOM 671 C CA . GLU A 1 94 ? 14.030 17.997 7.492 1.00 59.22 94 GLU A CA 1
ATOM 672 C C . GLU A 1 94 ? 15.372 17.253 7.639 1.00 59.22 94 GLU A C 1
ATOM 674 O O . GLU A 1 94 ? 16.386 17.859 7.975 1.00 59.22 94 GLU A O 1
ATOM 679 N N . MET A 1 95 ? 15.439 15.973 7.247 1.00 56.88 95 MET A N 1
ATOM 680 C CA . MET A 1 95 ? 16.702 15.215 7.177 1.00 56.88 95 MET A CA 1
ATOM 681 C C . MET A 1 95 ? 17.670 15.703 6.081 1.00 56.88 95 MET A C 1
ATOM 683 O O . MET A 1 95 ? 18.838 15.310 6.076 1.00 56.88 95 MET A O 1
ATOM 687 N N . ARG A 1 96 ? 17.220 16.553 5.147 1.00 59.31 96 ARG A N 1
ATOM 688 C CA . ARG A 1 96 ? 18.042 17.097 4.052 1.00 59.31 96 ARG A CA 1
ATOM 689 C C . ARG A 1 96 ? 18.638 18.483 4.361 1.00 59.31 96 ARG A C 1
ATOM 691 O O . ARG A 1 96 ? 19.338 19.029 3.510 1.00 59.31 96 ARG A O 1
ATOM 698 N N . LEU A 1 97 ? 18.435 19.037 5.561 1.00 52.75 97 LEU A N 1
ATOM 699 C CA . LEU A 1 97 ? 18.973 20.343 5.966 1.00 52.75 97 LEU A CA 1
ATOM 700 C C . LEU A 1 97 ? 19.852 20.243 7.224 1.00 52.75 97 LEU A C 1
ATOM 702 O O . LEU A 1 97 ? 19.352 20.055 8.327 1.00 52.75 97 LEU A O 1
ATOM 706 N N . PRO A 1 98 ? 21.160 20.512 7.082 1.00 55.91 98 PRO A N 1
ATOM 707 C CA . PRO A 1 98 ? 21.841 21.363 8.046 1.00 55.91 98 PRO A CA 1
ATOM 708 C C . PRO A 1 98 ? 22.481 22.530 7.292 1.00 55.91 98 PRO A C 1
ATOM 710 O O . PRO A 1 98 ? 23.660 22.504 6.946 1.00 55.91 98 PRO A O 1
ATOM 713 N N . ALA A 1 99 ? 21.696 23.564 7.001 1.00 50.97 99 ALA A N 1
ATOM 714 C CA . ALA A 1 99 ? 22.232 24.822 6.498 1.00 50.97 99 ALA A CA 1
ATOM 715 C C . ALA A 1 99 ? 22.034 25.904 7.558 1.00 50.97 99 ALA A C 1
ATOM 717 O O . ALA A 1 99 ? 21.003 26.562 7.596 1.00 50.97 99 ALA A O 1
ATOM 718 N N . GLY A 1 100 ? 23.054 26.036 8.410 1.00 49.72 100 GLY A N 1
ATOM 719 C CA . GLY A 1 100 ? 23.439 27.285 9.062 1.00 49.72 100 GLY A CA 1
ATOM 720 C C . GLY A 1 100 ? 22.387 27.929 9.953 1.00 49.72 100 GLY A C 1
ATOM 721 O O . GLY A 1 100 ? 21.601 28.753 9.509 1.00 49.72 100 GLY A O 1
ATOM 722 N N . GLN A 1 101 ? 22.479 27.638 11.243 1.00 53.28 101 GLN A N 1
ATOM 723 C CA . GLN A 1 101 ? 21.996 28.515 12.301 1.00 53.28 101 GLN A CA 1
ATOM 724 C C . GLN A 1 101 ? 22.836 29.812 12.246 1.00 53.28 101 GLN A C 1
ATOM 726 O O . GLN A 1 101 ? 24.044 29.726 12.485 1.00 53.28 101 GLN A O 1
ATOM 731 N N . PRO A 1 102 ? 22.291 30.999 11.905 1.00 53.16 102 PRO A N 1
ATOM 732 C CA . PRO A 1 102 ? 22.985 32.238 12.208 1.00 53.16 102 PRO A CA 1
ATOM 733 C C . PRO A 1 102 ? 22.877 32.472 13.716 1.00 53.16 102 PRO A C 1
ATOM 735 O O . PRO A 1 102 ? 21.845 32.867 14.255 1.00 53.16 102 PRO A O 1
ATOM 738 N N . ASP A 1 103 ? 23.976 32.118 14.364 1.00 51.91 103 ASP A N 1
ATOM 739 C CA . ASP A 1 103 ? 24.496 32.668 15.607 1.00 51.91 103 ASP A CA 1
ATOM 740 C C . ASP A 1 103 ? 24.165 34.164 15.785 1.00 51.91 103 ASP A C 1
ATOM 742 O O . ASP A 1 103 ? 24.269 34.937 14.828 1.00 51.91 103 ASP A O 1
ATOM 746 N N . GLY A 1 104 ? 23.812 34.578 17.009 1.00 55.28 104 GLY A N 1
ATOM 747 C CA . GLY A 1 104 ? 23.868 36.000 17.364 1.00 55.28 104 GLY A CA 1
ATOM 748 C C . GLY A 1 104 ? 22.773 36.597 18.248 1.00 55.28 104 GLY A C 1
ATOM 749 O O . GLY A 1 104 ? 22.389 37.726 17.980 1.00 55.28 104 GLY A O 1
ATOM 750 N N . THR A 1 105 ? 22.313 35.933 19.313 1.00 58.09 105 THR A N 1
ATOM 751 C CA . THR A 1 105 ? 21.804 36.633 20.519 1.00 58.09 105 THR A CA 1
ATOM 752 C C . THR A 1 105 ? 22.042 35.771 21.761 1.00 58.09 105 THR A C 1
ATOM 754 O O . THR A 1 105 ? 21.100 35.277 22.373 1.00 58.09 105 THR A O 1
ATOM 757 N N . ASN A 1 106 ? 23.304 35.540 22.129 1.00 55.59 106 ASN A N 1
ATOM 758 C CA . ASN A 1 106 ? 23.620 35.215 23.518 1.00 55.59 106 ASN A CA 1
ATOM 759 C C . ASN A 1 106 ? 24.338 36.417 24.112 1.00 55.59 106 ASN A C 1
ATOM 761 O O . ASN A 1 106 ? 25.522 36.653 23.896 1.00 55.59 106 ASN A O 1
ATOM 765 N N . GLU A 1 107 ? 23.542 37.203 24.817 1.00 48.66 107 GLU A N 1
ATOM 766 C CA . GLU A 1 107 ? 23.929 38.351 25.608 1.00 48.66 107 GLU A CA 1
ATOM 767 C C . GLU A 1 107 ? 24.707 37.836 26.824 1.00 48.66 107 GLU A C 1
ATOM 769 O O . GLU A 1 107 ? 24.152 37.566 27.885 1.00 48.66 107 GLU A O 1
ATOM 774 N N . TYR A 1 108 ? 26.015 37.640 26.674 1.00 47.53 108 TYR A N 1
ATOM 775 C CA . TYR A 1 108 ? 26.922 37.552 27.817 1.00 47.53 108 TYR A CA 1
ATOM 776 C C . TYR A 1 108 ? 27.207 38.969 28.321 1.00 47.53 108 TYR A C 1
ATOM 778 O O . TYR A 1 108 ? 28.324 39.475 28.225 1.00 47.53 108 TYR A O 1
ATOM 786 N N . GLU A 1 109 ? 26.186 39.619 28.884 1.00 45.22 109 GLU A N 1
ATOM 787 C CA . GLU A 1 109 ? 26.437 40.686 29.846 1.00 45.22 109 GLU A CA 1
ATOM 788 C C . GLU A 1 109 ? 26.789 40.011 31.172 1.00 45.22 109 GLU A C 1
ATOM 790 O O . GLU A 1 109 ? 25.949 39.569 31.957 1.00 45.22 109 GLU A O 1
ATOM 795 N N . THR A 1 110 ? 28.094 39.825 31.349 1.00 53.53 110 THR A N 1
ATOM 796 C CA . THR A 1 110 ? 28.688 39.302 32.568 1.00 53.53 110 THR A CA 1
ATOM 797 C C . THR A 1 110 ? 28.377 40.291 33.693 1.00 53.53 110 THR A C 1
ATOM 799 O O . THR A 1 110 ? 28.912 41.396 33.752 1.00 53.53 110 THR A O 1
ATOM 802 N N . THR A 1 111 ? 27.465 39.917 34.586 1.00 57.78 111 THR A N 1
ATOM 803 C CA . THR A 1 111 ? 27.277 40.632 35.846 1.00 57.78 111 THR A CA 1
ATOM 804 C C . THR A 1 111 ? 28.555 40.442 36.665 1.00 57.78 111 THR A C 1
ATOM 806 O O . THR A 1 111 ? 28.898 39.338 37.089 1.00 57.78 111 THR A O 1
ATOM 809 N N . ALA A 1 112 ? 29.352 41.503 36.770 1.00 58.50 112 ALA A N 1
ATOM 810 C CA . ALA A 1 112 ? 30.496 41.543 37.663 1.00 58.50 112 ALA A CA 1
ATOM 811 C C . ALA A 1 112 ? 29.965 41.632 39.103 1.00 58.50 112 ALA A C 1
ATOM 813 O O . ALA A 1 112 ? 29.222 42.570 39.400 1.00 58.50 112 ALA A O 1
ATOM 814 N N . PRO A 1 113 ? 30.307 40.702 40.013 1.00 58.94 113 PRO A N 1
ATOM 815 C CA . PRO A 1 113 ? 30.083 40.943 41.424 1.00 58.94 113 PRO A CA 1
ATOM 816 C C . PRO A 1 113 ? 31.072 42.013 41.893 1.00 58.94 113 PRO A C 1
ATOM 818 O O . PRO A 1 113 ? 32.289 41.833 41.840 1.00 58.94 113 PRO A O 1
ATOM 821 N N . ASP A 1 114 ? 30.496 43.127 42.330 1.00 48.62 114 ASP A N 1
ATOM 822 C CA . ASP A 1 114 ? 31.083 44.146 43.189 1.00 48.62 114 ASP A CA 1
ATOM 823 C C . ASP A 1 114 ? 31.782 43.468 44.382 1.00 48.62 114 ASP A C 1
ATOM 825 O O . ASP A 1 114 ? 31.152 43.037 45.348 1.00 48.62 114 ASP A O 1
ATOM 829 N N . VAL A 1 115 ? 33.100 43.290 44.277 1.00 56.72 115 VAL A N 1
ATOM 830 C CA . VAL A 1 115 ? 33.955 42.984 45.424 1.00 56.72 115 VAL A CA 1
ATOM 831 C C . VAL A 1 115 ? 34.356 44.331 46.002 1.00 56.72 115 VAL A C 1
ATOM 833 O O . VAL A 1 115 ? 35.374 44.910 45.621 1.00 56.72 115 VAL A O 1
ATOM 836 N N . ALA A 1 116 ? 33.512 44.836 46.897 1.00 55.44 116 ALA A N 1
ATOM 837 C CA . ALA A 1 116 ? 33.852 45.927 47.789 1.00 55.44 116 ALA A CA 1
ATOM 838 C C . ALA A 1 116 ? 35.076 45.525 48.632 1.00 55.44 116 ALA A C 1
ATOM 840 O O . ALA A 1 116 ? 35.012 44.673 49.517 1.00 55.44 116 ALA A O 1
ATOM 841 N N . GLU A 1 117 ? 36.211 46.069 48.208 1.00 53.78 117 GLU A N 1
ATOM 842 C CA . GLU A 1 117 ? 37.187 46.822 48.994 1.00 53.78 117 GLU A CA 1
ATOM 843 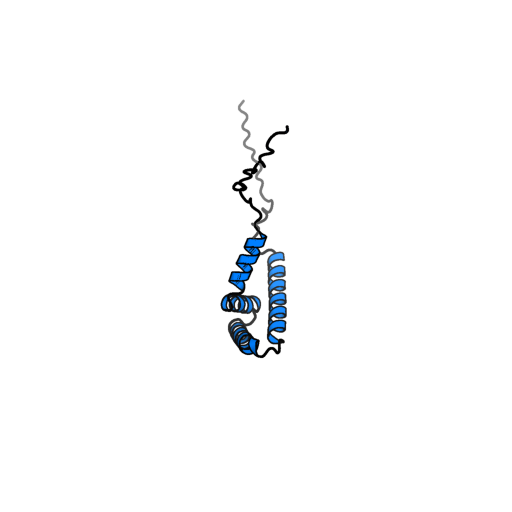C C . GLU A 1 117 ? 37.438 46.392 50.454 1.00 53.78 117 GLU A C 1
ATOM 845 O O . GLU A 1 117 ? 36.591 46.469 51.341 1.00 53.78 117 GLU A O 1
ATOM 850 N N . SER A 1 118 ? 38.689 45.992 50.673 1.00 55.72 118 SER A N 1
ATOM 851 C CA . SER A 1 118 ? 39.345 45.756 51.955 1.00 55.72 118 SER A CA 1
ATOM 852 C C . SER A 1 118 ? 39.527 47.023 52.806 1.00 55.72 118 SER A C 1
ATOM 854 O O . SER A 1 118 ? 39.841 48.078 52.260 1.00 55.72 118 SER A O 1
ATOM 856 N N . ALA A 1 119 ? 39.581 46.782 54.127 1.00 48.84 119 ALA A N 1
ATOM 857 C CA . ALA A 1 119 ? 40.172 47.564 55.234 1.00 48.84 119 ALA A CA 1
ATOM 858 C C . ALA A 1 119 ? 39.219 48.406 56.100 1.00 48.84 119 ALA A C 1
ATOM 860 O O . ALA A 1 119 ? 38.691 49.435 55.634 1.00 48.84 119 ALA A O 1
#

Secondary structure (DSSP, 8-state):
-PPP-----------------S--HHHHHHHHHHHHHHHHHHHHHHH---GGGHHHHHHHHHHHHHSTT-HHHHHHHHHHHTTHHHHHHHHHHHTT-----------------------

Radius of gyration: 32.36 Å; chains: 1; bounding box: 62×56×112 Å